Protein AF-A0A956MY73-F1 (afdb_monomer)

pLDDT: mean 94.33, std 5.83, range [54.75, 98.31]

Mean predicted aligned error: 3.21 Å

Secondary structure (DSSP, 8-state):
--EEEPPPSEE-----------B--S-HHHHHHHHHHHHH--HHHHHHHHT--HHHHHHHHHHHHHTT-TTS--EEHHHHEESHHHHHT-GGG--HHHHHHHHHHEEEEETTTEEE-TTBEE-S----TT-------

Solvent-accessible surface area (backbone atoms only — not comparable to full-atom values): 7980 Å² total; per-residue (Å²): 123,78,47,78,45,78,63,50,87,41,68,43,83,82,69,87,71,91,71,80,75,68,46,71,53,80,47,55,68,60,29,53,52,52,48,58,55,53,53,70,50,49,49,68,55,47,15,65,51,67,73,44,54,72,70,61,13,49,53,44,44,55,31,40,65,44,57,92,43,91,84,50,68,68,38,33,40,60,66,23,37,42,39,72,73,49,58,71,64,46,66,89,75,53,51,71,67,52,51,52,50,40,38,76,30,36,38,33,42,37,52,63,52,54,52,33,39,37,35,18,52,40,63,72,73,80,53,59,80,82,43,79,72,89,63,102,120

Sequence (137 aa):
MITIISPATTMNFDKDSNLENSSNPVFKEDVNYLISILKELNIKEISNLMNLSEDLSKLNYDRYQNLLDSNNKKLQSILAFDGEVFNSMNTSDFNEYDFNFANDHLRILSGLYGILSPLDLIEPYRLEMKAKLENKN

Foldseek 3Di:
DAAEDEFAQAWDLPDDDPDPDADAQPPVVQLVQVLVLLQPDDLVRQCVQVVDDSVVSVVQNVQSVCPPPPPFGKDFRLRTTDDDVSVVVVCVPDDPVNLVVQQVHYWYADQRRGIHGRRHIDGDHGGDVPGPRDDPD

Structure (mmCIF, N/CA/C/O backbone):
data_AF-A0A956MY73-F1
#
_entry.id   AF-A0A956MY73-F1
#
loop_
_atom_site.group_PDB
_atom_site.id
_atom_site.type_symbol
_atom_site.label_atom_id
_atom_site.label_alt_id
_atom_site.label_comp_id
_atom_site.label_asym_id
_atom_site.label_entity_id
_atom_site.label_seq_id
_atom_site.pdbx_PDB_ins_code
_atom_site.Cartn_x
_atom_site.Cartn_y
_atom_site.Cartn_z
_atom_site.occupancy
_atom_site.B_iso_or_equiv
_atom_site.auth_seq_id
_atom_site.auth_comp_id
_atom_site.auth_asym_id
_atom_site.auth_atom_id
_atom_site.pdbx_PDB_model_num
ATOM 1 N N . MET A 1 1 ? 3.498 -10.369 -22.058 1.00 90.06 1 MET A N 1
ATOM 2 C CA . MET A 1 1 ? 3.299 -11.272 -20.901 1.00 90.06 1 MET A CA 1
ATOM 3 C C . MET A 1 1 ? 3.180 -10.410 -19.656 1.00 90.06 1 MET A C 1
ATOM 5 O O . MET A 1 1 ? 3.913 -9.433 -19.586 1.00 90.06 1 MET A O 1
ATOM 9 N N . ILE A 1 2 ? 2.262 -10.727 -18.741 1.00 96.88 2 ILE A N 1
ATOM 10 C CA . ILE A 1 2 ? 2.077 -10.004 -17.474 1.00 96.88 2 ILE A CA 1
ATOM 11 C C . ILE A 1 2 ? 2.296 -10.984 -16.324 1.00 96.88 2 ILE A C 1
ATOM 13 O O . ILE A 1 2 ? 1.683 -12.051 -16.303 1.00 96.88 2 ILE A O 1
ATOM 17 N N . THR A 1 3 ? 3.154 -10.606 -15.384 1.00 97.50 3 THR A N 1
ATOM 18 C CA . THR A 1 3 ? 3.385 -11.295 -14.115 1.00 97.50 3 THR A CA 1
ATOM 19 C C . THR A 1 3 ? 2.576 -10.598 -13.028 1.00 97.50 3 THR A C 1
ATOM 21 O O . THR A 1 3 ? 2.589 -9.372 -12.939 1.00 97.50 3 THR A O 1
ATOM 24 N N . ILE A 1 4 ? 1.877 -11.366 -12.192 1.00 97.62 4 ILE A N 1
ATOM 25 C CA . ILE A 1 4 ? 1.095 -10.837 -11.070 1.00 97.62 4 ILE A CA 1
ATOM 26 C C . ILE A 1 4 ? 1.663 -11.399 -9.773 1.00 97.62 4 ILE A C 1
ATOM 28 O O . ILE A 1 4 ? 1.825 -12.613 -9.649 1.00 97.62 4 ILE A O 1
ATOM 32 N N . ILE A 1 5 ? 1.942 -10.522 -8.811 1.00 96.75 5 ILE A N 1
ATOM 33 C CA . ILE A 1 5 ? 2.427 -10.900 -7.482 1.00 96.75 5 ILE A CA 1
ATOM 34 C C . ILE A 1 5 ? 1.519 -10.364 -6.376 1.00 96.75 5 ILE A C 1
ATOM 36 O O . ILE A 1 5 ? 0.757 -9.411 -6.557 1.00 96.75 5 ILE A O 1
ATOM 40 N N . SER A 1 6 ? 1.608 -11.001 -5.212 1.00 95.25 6 SER A N 1
ATOM 41 C CA . SER A 1 6 ? 0.973 -10.509 -3.987 1.00 95.25 6 SER A CA 1
ATOM 42 C C . SER A 1 6 ? 1.729 -9.295 -3.427 1.00 95.25 6 SER A C 1
ATOM 44 O O . SER A 1 6 ? 2.936 -9.180 -3.655 1.00 95.25 6 SER A O 1
ATOM 46 N N . PRO A 1 7 ? 1.060 -8.406 -2.671 1.00 95.06 7 PRO A N 1
ATOM 47 C CA . PRO A 1 7 ? 1.740 -7.330 -1.958 1.00 95.06 7 PRO A CA 1
ATOM 48 C C . PRO A 1 7 ? 2.524 -7.876 -0.759 1.00 95.06 7 PRO A C 1
ATOM 50 O O . PRO A 1 7 ? 2.282 -8.994 -0.295 1.00 95.06 7 PRO A O 1
ATOM 53 N N . ALA A 1 8 ? 3.411 -7.053 -0.201 1.00 94.56 8 ALA A N 1
ATOM 54 C CA . ALA A 1 8 ? 3.990 -7.297 1.117 1.00 94.56 8 ALA A CA 1
ATOM 55 C C . ALA A 1 8 ? 3.162 -6.607 2.214 1.00 94.56 8 ALA A C 1
ATOM 57 O O . ALA A 1 8 ? 2.587 -5.538 2.005 1.00 94.56 8 ALA A O 1
ATOM 58 N N . THR A 1 9 ? 3.107 -7.202 3.408 1.00 89.94 9 THR A N 1
ATOM 59 C CA . THR A 1 9 ? 2.473 -6.567 4.578 1.00 89.94 9 THR A CA 1
ATOM 60 C C . THR A 1 9 ? 3.334 -5.470 5.192 1.00 89.94 9 THR A C 1
ATOM 62 O O . THR A 1 9 ? 2.811 -4.576 5.857 1.00 89.94 9 THR A O 1
ATOM 65 N N . THR A 1 10 ? 4.650 -5.584 5.026 1.00 93.00 10 THR A N 1
ATOM 66 C CA . THR A 1 10 ? 5.625 -4.611 5.509 1.00 93.00 10 THR A CA 1
ATOM 67 C C . THR A 1 10 ? 5.933 -3.638 4.379 1.00 93.00 10 THR A C 1
ATOM 69 O O . THR A 1 10 ? 5.949 -4.002 3.202 1.00 93.00 10 THR A O 1
ATOM 72 N N . MET A 1 11 ? 6.116 -2.376 4.747 1.00 95.19 11 MET A N 1
ATOM 73 C CA . MET A 1 11 ? 6.462 -1.315 3.817 1.00 95.19 11 MET A CA 1
ATOM 74 C C . MET A 1 11 ? 7.591 -0.487 4.403 1.00 95.19 11 MET A C 1
ATOM 76 O O . MET A 1 11 ? 7.608 -0.245 5.612 1.00 95.19 11 MET A O 1
ATOM 80 N N . ASN A 1 12 ? 8.481 -0.025 3.535 1.00 93.69 12 ASN A N 1
ATOM 81 C CA . ASN A 1 12 ? 9.603 0.823 3.882 1.00 93.69 12 ASN A CA 1
ATOM 82 C C . ASN A 1 12 ? 9.570 2.080 3.010 1.00 93.69 12 ASN A C 1
ATOM 84 O O . ASN A 1 12 ? 9.881 2.044 1.821 1.00 93.69 12 ASN A O 1
ATOM 88 N N . PHE A 1 13 ? 9.186 3.191 3.633 1.00 93.50 13 PHE A N 1
ATOM 89 C CA . PHE A 1 13 ? 9.133 4.502 2.997 1.00 93.50 13 PHE A CA 1
ATOM 90 C C . PHE A 1 13 ? 10.398 5.320 3.245 1.00 93.50 13 PHE A C 1
ATOM 92 O O . PHE A 1 13 ? 10.475 6.438 2.761 1.00 93.50 13 PHE A O 1
ATOM 99 N N . ASP A 1 14 ? 11.398 4.796 3.951 1.00 88.88 14 ASP A N 1
ATOM 100 C CA . ASP A 1 14 ? 12.651 5.502 4.247 1.00 88.88 14 ASP A CA 1
ATOM 101 C C . ASP A 1 14 ? 13.710 5.309 3.156 1.00 88.88 14 ASP A C 1
ATOM 103 O O . ASP A 1 14 ? 14.799 5.867 3.244 1.00 88.88 14 ASP A O 1
ATOM 107 N N . LYS A 1 15 ? 13.393 4.548 2.102 1.00 82.06 15 LYS A N 1
ATOM 108 C CA . LYS A 1 15 ? 14.277 4.382 0.950 1.00 82.06 15 LYS A CA 1
ATOM 109 C C . LYS A 1 15 ? 14.417 5.705 0.202 1.00 82.06 15 LYS A C 1
ATOM 111 O O . LYS A 1 15 ? 13.434 6.242 -0.313 1.00 82.06 15 LYS A O 1
ATOM 116 N N . ASP A 1 16 ? 15.650 6.179 0.102 1.00 71.62 16 ASP A N 1
ATOM 117 C CA . ASP A 1 16 ? 16.012 7.213 -0.854 1.00 71.62 16 ASP A CA 1
ATOM 118 C C . ASP A 1 16 ? 16.072 6.584 -2.245 1.00 71.62 16 ASP A C 1
ATOM 120 O O . ASP A 1 16 ? 16.745 5.576 -2.470 1.00 71.62 16 ASP A O 1
ATOM 124 N N . SER A 1 17 ? 15.330 7.165 -3.181 1.00 70.50 17 SER A N 1
ATOM 125 C CA . SER A 1 17 ? 15.317 6.739 -4.572 1.00 70.50 17 SER A CA 1
ATOM 126 C C . SER A 1 17 ? 15.495 7.951 -5.466 1.00 70.50 17 SER A C 1
ATOM 128 O O . SER A 1 17 ? 14.756 8.925 -5.350 1.00 70.50 17 SER A O 1
ATOM 130 N N . ASN A 1 18 ? 16.451 7.861 -6.388 1.00 71.75 18 ASN A N 1
ATOM 131 C CA . ASN A 1 18 ? 16.643 8.852 -7.448 1.00 71.75 18 ASN A CA 1
ATOM 132 C C . ASN A 1 18 ? 15.712 8.597 -8.649 1.00 71.75 18 ASN A C 1
ATOM 134 O O . ASN A 1 18 ? 15.909 9.166 -9.719 1.00 71.75 18 ASN A O 1
ATOM 138 N N . LEU A 1 19 ? 14.732 7.699 -8.507 1.00 83.19 19 LEU A N 1
ATOM 139 C CA . LEU A 1 19 ? 13.775 7.388 -9.558 1.00 83.19 19 LEU A CA 1
ATOM 140 C C . LEU A 1 19 ? 12.727 8.502 -9.656 1.00 83.19 19 LEU A C 1
ATOM 142 O O . LEU A 1 19 ? 11.792 8.561 -8.857 1.00 83.19 19 LEU A O 1
ATOM 146 N N . GLU A 1 20 ? 12.880 9.369 -10.653 1.00 83.56 20 GLU A N 1
ATOM 147 C CA . GLU A 1 20 ? 11.941 10.468 -10.918 1.00 83.56 20 GLU A CA 1
ATOM 148 C C . GLU A 1 20 ? 10.644 9.982 -11.588 1.00 83.56 20 GLU A C 1
ATOM 150 O O . GLU A 1 20 ? 9.564 10.530 -11.352 1.00 83.56 20 GLU A O 1
ATOM 155 N N . ASN A 1 21 ? 10.733 8.916 -12.392 1.00 88.75 21 ASN A N 1
ATOM 156 C CA . ASN A 1 21 ? 9.585 8.359 -13.101 1.00 88.75 21 ASN A CA 1
ATOM 157 C C . ASN A 1 21 ? 8.572 7.768 -12.111 1.00 88.75 21 ASN A C 1
ATOM 159 O O . ASN A 1 21 ? 8.896 6.948 -11.246 1.00 88.75 21 ASN A O 1
ATOM 163 N N . SER A 1 22 ? 7.318 8.186 -12.253 1.00 94.94 22 SER A N 1
ATOM 164 C CA . SER A 1 22 ? 6.212 7.748 -11.410 1.00 94.94 22 SER A CA 1
ATOM 165 C C . SER A 1 22 ? 4.887 7.785 -12.168 1.00 94.94 22 SER A C 1
ATOM 167 O O . SER A 1 22 ? 4.712 8.539 -13.127 1.00 94.94 22 SER A O 1
ATOM 169 N N . SER A 1 23 ? 3.945 6.959 -11.728 1.00 95.88 23 SER A N 1
ATOM 170 C CA . SER A 1 23 ? 2.571 6.920 -12.224 1.00 95.88 23 SER A CA 1
ATOM 171 C C . SER A 1 23 ? 1.568 6.985 -11.071 1.00 95.88 23 SER A C 1
ATOM 173 O O . SER A 1 23 ? 1.934 7.008 -9.894 1.00 95.88 23 SER A O 1
ATOM 175 N N . ASN A 1 24 ? 0.282 7.078 -11.412 1.00 95.81 24 ASN A N 1
ATOM 176 C CA . ASN A 1 24 ? -0.800 7.094 -10.435 1.00 95.81 24 ASN A CA 1
ATOM 177 C C . ASN A 1 24 ? -1.597 5.786 -10.508 1.00 95.81 24 ASN A C 1
ATOM 179 O O . ASN A 1 24 ? -1.880 5.333 -11.621 1.00 95.81 24 ASN A O 1
ATOM 183 N N . PRO A 1 25 ? -2.053 5.251 -9.359 1.00 96.69 25 PRO A N 1
ATOM 184 C CA . PRO A 1 25 ? -2.952 4.104 -9.331 1.00 96.69 25 PRO A CA 1
ATOM 185 C C . PRO A 1 25 ? -4.200 4.316 -10.197 1.00 96.69 25 PRO A C 1
ATOM 187 O O . PRO A 1 25 ? -4.794 5.399 -10.208 1.00 96.69 25 PRO A O 1
ATOM 190 N N . VAL A 1 26 ? -4.628 3.260 -10.892 1.00 96.88 26 VAL A N 1
ATOM 191 C CA . VAL A 1 26 ? -5.726 3.328 -11.872 1.00 96.88 26 VAL A CA 1
ATOM 192 C C . VAL A 1 26 ? -7.111 3.497 -11.228 1.00 96.88 26 VAL A C 1
ATOM 194 O O . VAL A 1 26 ? -7.953 4.217 -11.759 1.00 96.88 26 VAL A O 1
ATOM 197 N N . PHE A 1 27 ? -7.349 2.894 -10.060 1.00 96.81 27 PHE A N 1
ATOM 198 C CA . PHE A 1 27 ? -8.658 2.868 -9.389 1.00 96.81 27 PHE A CA 1
ATOM 199 C C . PHE A 1 27 ? -8.846 4.020 -8.393 1.00 96.81 27 PHE A C 1
ATOM 201 O O . PHE A 1 27 ? -9.191 3.816 -7.232 1.00 96.81 27 PHE A O 1
ATOM 208 N N . LYS A 1 28 ? -8.587 5.259 -8.823 1.00 95.00 28 LYS A N 1
ATOM 209 C CA . LYS A 1 28 ? -8.579 6.430 -7.927 1.00 95.00 28 LYS A CA 1
ATOM 210 C C . LYS A 1 28 ? -9.899 6.637 -7.170 1.00 95.00 28 LYS A C 1
ATOM 212 O O . LYS A 1 28 ? -9.874 7.010 -5.999 1.00 95.00 28 LYS A O 1
ATOM 217 N N . GLU A 1 29 ? -11.037 6.428 -7.828 1.00 95.88 29 GLU A N 1
ATOM 218 C CA . GLU A 1 29 ? -12.360 6.612 -7.214 1.00 95.88 29 GLU A CA 1
ATOM 219 C C . GLU A 1 29 ? -12.629 5.564 -6.129 1.00 95.88 29 GLU A C 1
ATOM 221 O O . GLU A 1 29 ? -12.987 5.930 -5.008 1.00 95.88 29 GLU A O 1
ATOM 226 N N . ASP A 1 30 ? -12.355 4.290 -6.421 1.00 96.50 30 ASP A N 1
ATOM 227 C CA . ASP A 1 30 ? -12.502 3.190 -5.463 1.00 96.50 30 ASP A CA 1
ATOM 228 C C . ASP A 1 30 ? -11.547 3.351 -4.275 1.00 96.50 30 ASP A C 1
ATOM 230 O O . ASP A 1 30 ? -11.955 3.203 -3.124 1.00 96.50 30 ASP A O 1
ATOM 234 N N . VAL A 1 31 ? -10.292 3.740 -4.534 1.00 96.75 31 VAL A N 1
ATOM 235 C CA . VAL A 1 31 ? -9.297 4.039 -3.492 1.00 96.75 31 VAL A CA 1
ATOM 236 C C . VAL A 1 31 ? -9.814 5.126 -2.558 1.00 96.75 31 VAL A C 1
ATOM 238 O O . VAL A 1 31 ? -9.834 4.931 -1.346 1.00 96.75 31 VAL A O 1
ATOM 241 N N . ASN A 1 32 ? -10.270 6.260 -3.096 1.00 96.75 32 ASN A N 1
ATOM 242 C CA . ASN A 1 32 ? -10.773 7.363 -2.277 1.00 96.75 32 ASN A CA 1
ATOM 243 C C . ASN A 1 32 ? -11.990 6.948 -1.442 1.00 96.75 32 ASN A C 1
ATOM 245 O O . ASN A 1 32 ? -12.111 7.351 -0.283 1.00 96.75 32 ASN A O 1
ATOM 249 N N . TYR A 1 33 ? -12.870 6.125 -2.011 1.00 97.31 33 TYR A N 1
ATOM 250 C CA . TYR A 1 33 ? -14.013 5.579 -1.296 1.00 97.31 33 TYR A CA 1
ATOM 251 C C . TYR A 1 33 ? -13.574 4.673 -0.137 1.00 97.31 33 TYR A C 1
ATOM 253 O O . TYR A 1 33 ? -13.990 4.902 0.999 1.00 97.31 33 TYR A O 1
ATOM 261 N N . LEU A 1 34 ? -12.671 3.719 -0.369 1.00 97.69 34 LEU A N 1
ATOM 262 C CA . LEU A 1 34 ? -12.145 2.855 0.692 1.00 97.69 34 LEU A CA 1
ATOM 263 C C . LEU A 1 34 ? -11.414 3.659 1.776 1.00 97.69 34 LEU A C 1
ATOM 265 O O . LEU A 1 34 ? -11.612 3.401 2.960 1.00 97.69 34 LEU A O 1
ATOM 269 N N . ILE A 1 35 ? -10.628 4.672 1.395 1.00 97.69 35 ILE A N 1
ATOM 270 C CA . ILE A 1 35 ? -9.962 5.575 2.346 1.00 97.69 35 ILE A CA 1
ATOM 271 C C . ILE A 1 35 ? -10.984 6.290 3.232 1.00 97.69 35 ILE A C 1
ATOM 273 O O . ILE A 1 35 ? -10.753 6.393 4.435 1.00 97.69 35 ILE A O 1
ATOM 277 N N . SER A 1 36 ? -12.113 6.754 2.679 1.00 97.69 36 SER A N 1
ATOM 278 C CA . SER A 1 36 ? -13.148 7.406 3.495 1.00 97.69 36 SER A CA 1
ATOM 279 C C . SER A 1 36 ? -13.710 6.482 4.575 1.00 97.69 36 SER A C 1
ATOM 281 O O . SER A 1 36 ? -13.861 6.920 5.709 1.00 97.69 36 SER A O 1
ATOM 283 N N . ILE A 1 37 ? -13.904 5.194 4.269 1.00 97.94 37 ILE A N 1
ATOM 284 C CA . ILE A 1 37 ? -14.364 4.202 5.252 1.00 97.94 37 ILE A CA 1
ATOM 285 C C . ILE A 1 37 ? -13.269 3.950 6.293 1.00 97.94 37 ILE A C 1
ATOM 287 O O . ILE A 1 37 ? -13.526 3.977 7.492 1.00 97.94 37 ILE A O 1
ATOM 291 N N . LEU A 1 38 ? -12.025 3.734 5.851 1.00 97.88 38 LEU A N 1
ATOM 292 C CA . LEU A 1 38 ? -10.898 3.450 6.746 1.00 97.88 38 LEU A CA 1
ATOM 293 C C . LEU A 1 38 ? -10.633 4.585 7.744 1.00 97.88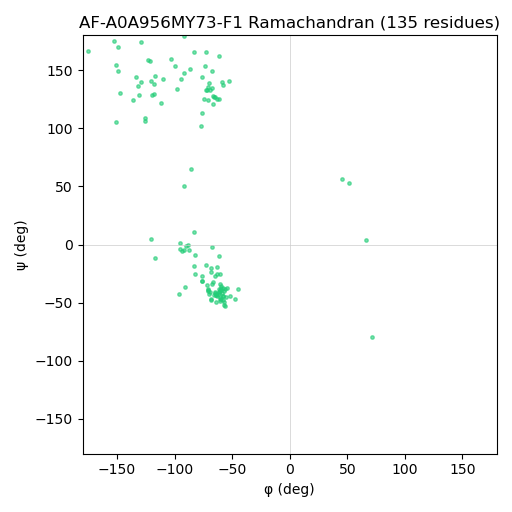 38 LEU A C 1
ATOM 295 O O . LEU A 1 38 ? -10.247 4.312 8.878 1.00 97.88 38 LEU A O 1
ATOM 299 N N . LYS A 1 39 ? -10.849 5.844 7.339 1.00 97.94 39 LYS A N 1
ATOM 300 C CA . LYS A 1 39 ? -10.705 7.017 8.214 1.00 97.94 39 LYS A CA 1
ATOM 301 C C . LYS A 1 39 ? -11.765 7.091 9.317 1.00 97.94 39 LYS A C 1
ATOM 303 O O . LYS A 1 39 ? -11.502 7.722 10.337 1.00 97.94 39 LYS A O 1
ATOM 308 N N . GLU A 1 40 ? -12.923 6.460 9.135 1.00 97.88 40 GLU A N 1
ATOM 309 C CA . GLU A 1 40 ? -13.996 6.417 10.138 1.00 97.88 40 GLU A CA 1
ATOM 310 C C . GLU A 1 40 ? -13.783 5.317 11.191 1.00 97.88 40 GLU A C 1
ATOM 312 O O . GLU A 1 40 ? -14.359 5.391 12.278 1.00 97.88 40 GLU A O 1
ATOM 317 N N . LEU A 1 41 ? -12.937 4.320 10.904 1.00 97.75 41 LEU A N 1
ATOM 318 C CA . LEU A 1 41 ? -12.686 3.207 11.816 1.00 97.75 41 LEU A CA 1
ATOM 319 C C . LEU A 1 41 ? -11.888 3.644 13.045 1.00 97.75 41 LEU A C 1
ATOM 321 O O . LEU A 1 41 ? -10.850 4.301 12.948 1.00 97.75 41 LEU A O 1
ATOM 325 N N . ASN A 1 42 ? -12.308 3.178 14.218 1.00 97.62 42 ASN A N 1
ATOM 326 C CA . ASN A 1 42 ? -11.520 3.309 15.438 1.00 97.62 42 ASN A CA 1
ATOM 327 C C . ASN A 1 42 ? -10.463 2.192 15.565 1.00 97.62 42 ASN A C 1
ATOM 329 O O . ASN A 1 42 ? -10.516 1.153 14.907 1.00 97.62 42 ASN A O 1
ATOM 333 N N . ILE A 1 43 ? -9.499 2.374 16.474 1.00 97.75 43 ILE A N 1
ATOM 334 C CA . ILE A 1 43 ? -8.383 1.432 16.695 1.00 97.75 43 ILE A CA 1
ATOM 335 C C . ILE A 1 43 ? -8.869 -0.005 16.966 1.00 97.75 43 ILE A C 1
ATOM 337 O O . ILE A 1 43 ? -8.246 -0.963 16.507 1.00 97.75 43 ILE A O 1
ATOM 341 N N . LYS A 1 44 ? -9.980 -0.179 17.694 1.00 97.62 44 LYS A N 1
ATOM 342 C CA . LYS A 1 44 ? -10.520 -1.506 18.028 1.00 97.62 44 LYS A CA 1
ATOM 343 C C . LYS A 1 44 ? -11.123 -2.190 16.801 1.00 97.62 44 LYS A C 1
ATOM 345 O O . LYS A 1 44 ? -10.942 -3.392 16.625 1.00 97.62 44 LYS A O 1
ATOM 350 N N . GLU A 1 45 ? -11.809 -1.439 15.947 1.00 97.38 45 GLU A N 1
ATOM 351 C CA . GLU A 1 45 ? -12.329 -1.940 14.671 1.00 97.38 45 GLU A CA 1
ATOM 352 C C . GLU A 1 45 ? -11.193 -2.346 13.733 1.00 97.38 45 GLU A C 1
ATOM 354 O O . GLU A 1 45 ? -11.237 -3.439 13.178 1.00 97.38 45 GLU A O 1
ATOM 359 N N . ILE A 1 46 ? -10.133 -1.537 13.638 1.00 97.50 46 ILE A N 1
ATOM 360 C CA . ILE A 1 46 ? -8.929 -1.848 12.849 1.00 97.50 46 ILE A CA 1
ATOM 361 C C . ILE A 1 46 ? -8.248 -3.124 13.364 1.00 97.50 46 ILE A C 1
ATOM 363 O O . ILE A 1 46 ? -7.889 -4.001 12.572 1.00 97.50 46 ILE A O 1
ATOM 367 N N . SER A 1 47 ? -8.109 -3.251 14.689 1.00 97.00 47 SER A N 1
ATOM 368 C CA . SER A 1 47 ? -7.561 -4.450 15.331 1.00 97.00 47 SER A CA 1
ATOM 369 C C . SER A 1 47 ? -8.365 -5.693 14.960 1.00 97.00 47 SER A C 1
ATOM 371 O O . SER A 1 47 ? -7.779 -6.681 14.525 1.00 97.00 47 SER A O 1
ATOM 373 N N . ASN A 1 48 ? -9.697 -5.632 15.043 1.00 96.19 48 ASN A N 1
ATOM 374 C CA . ASN A 1 48 ? -10.576 -6.754 14.711 1.00 96.19 48 ASN A CA 1
ATOM 375 C C . ASN A 1 48 ? -10.588 -7.080 13.211 1.00 96.19 48 ASN A C 1
ATOM 377 O O . ASN A 1 48 ? -10.577 -8.252 12.839 1.00 96.19 48 ASN A O 1
ATOM 381 N N . LEU A 1 49 ? -10.593 -6.058 12.351 1.00 96.00 49 LEU A N 1
ATOM 382 C CA . LEU A 1 49 ? -10.660 -6.195 10.895 1.00 96.00 49 LEU A CA 1
ATOM 383 C C . LEU A 1 49 ? -9.479 -7.000 10.335 1.00 96.00 49 LEU A C 1
ATOM 385 O O . LEU A 1 49 ? -9.644 -7.777 9.393 1.00 96.00 49 LEU A O 1
ATOM 389 N N . MET A 1 50 ? -8.290 -6.808 10.910 1.00 94.62 50 MET A N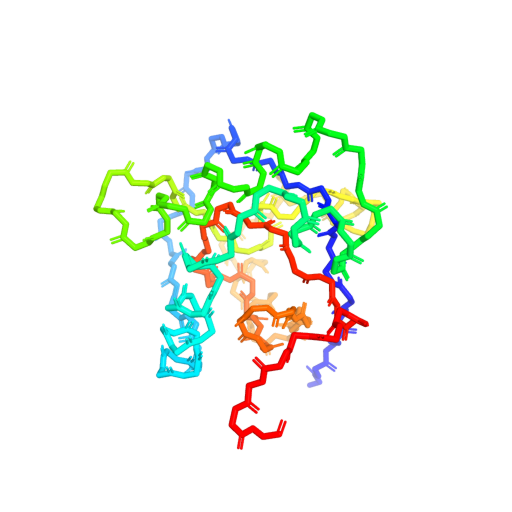 1
ATOM 390 C CA . MET A 1 50 ? -7.038 -7.397 10.425 1.00 94.62 50 MET A CA 1
ATOM 391 C C . MET A 1 50 ? -6.335 -8.302 11.449 1.00 94.62 50 MET A C 1
ATOM 393 O O . MET A 1 50 ? -5.242 -8.791 11.171 1.00 94.62 50 MET A O 1
ATOM 397 N N . ASN A 1 51 ? -6.951 -8.551 12.608 1.00 95.00 51 ASN A N 1
ATOM 398 C CA . ASN A 1 51 ? -6.386 -9.315 13.726 1.00 95.00 51 ASN A CA 1
ATOM 399 C C . ASN A 1 51 ? -4.985 -8.817 14.146 1.00 95.00 51 ASN A C 1
ATOM 401 O O . ASN A 1 51 ? -4.015 -9.578 14.173 1.00 95.00 51 ASN A O 1
ATOM 405 N N . LEU A 1 52 ? -4.874 -7.514 14.415 1.00 95.44 52 LEU A N 1
ATOM 406 C CA . LEU A 1 52 ? -3.612 -6.837 14.733 1.00 95.44 52 LEU A CA 1
ATOM 407 C C . LEU A 1 52 ? -3.425 -6.624 16.236 1.00 95.44 52 LEU A C 1
ATOM 409 O O . LEU A 1 52 ? -4.393 -6.455 16.979 1.00 95.44 52 LEU A O 1
ATOM 413 N N . SER A 1 53 ? -2.160 -6.531 16.663 1.00 96.81 53 SER A N 1
ATOM 414 C CA . SER A 1 53 ? -1.811 -6.029 17.996 1.00 96.81 53 SER A CA 1
ATOM 415 C C . SER A 1 53 ? -2.264 -4.578 18.180 1.00 96.81 53 SER A C 1
ATOM 417 O O . SER A 1 53 ? -2.514 -3.859 17.209 1.00 96.81 53 SER A O 1
ATOM 419 N N . GLU A 1 54 ? -2.342 -4.123 19.429 1.00 95.44 54 GLU A N 1
ATOM 420 C CA . GLU A 1 54 ? -2.733 -2.746 19.743 1.00 95.44 54 GLU A CA 1
ATOM 421 C C . GLU A 1 54 ? -1.798 -1.717 19.085 1.00 95.44 54 GLU A C 1
ATOM 423 O O . GLU A 1 54 ? -2.273 -0.775 18.452 1.00 95.44 54 GLU A O 1
ATOM 428 N N . ASP A 1 55 ? -0.483 -1.941 19.147 1.00 97.31 55 ASP A N 1
ATOM 429 C CA . ASP A 1 55 ? 0.516 -1.040 18.558 1.00 97.31 55 ASP A CA 1
ATOM 430 C C . ASP A 1 55 ? 0.393 -0.955 17.034 1.00 97.31 55 ASP A C 1
ATOM 432 O O . ASP A 1 55 ? 0.402 0.134 16.460 1.00 97.31 55 ASP A O 1
ATOM 436 N N . LEU A 1 56 ? 0.204 -2.097 16.361 1.00 96.25 56 LEU A N 1
ATOM 437 C CA . LEU A 1 56 ? -0.021 -2.118 14.914 1.00 96.25 56 LEU A CA 1
ATOM 438 C C . LEU A 1 56 ? -1.359 -1.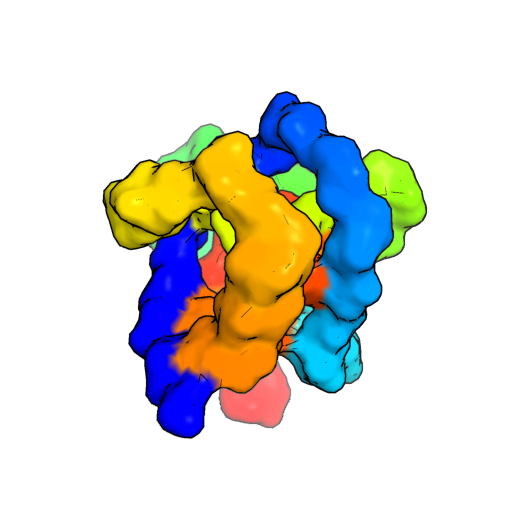478 14.538 1.00 96.25 56 LEU A C 1
ATOM 440 O O . LEU A 1 56 ? -1.471 -0.879 13.468 1.00 96.25 56 LEU A O 1
ATOM 444 N N . SER A 1 57 ? -2.368 -1.591 15.397 1.00 97.81 57 SER A N 1
ATOM 445 C CA . SER A 1 57 ? -3.678 -0.983 15.167 1.00 97.81 57 SER 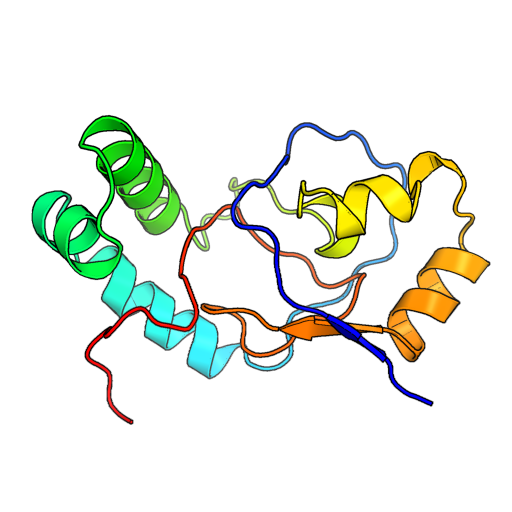A CA 1
ATOM 446 C C . SER A 1 57 ? -3.606 0.538 15.282 1.00 97.81 57 SER A C 1
ATOM 448 O O . SER A 1 57 ? -4.133 1.225 14.413 1.00 97.81 57 SER A O 1
ATOM 450 N N . LYS A 1 58 ? -2.889 1.066 16.284 1.00 98.06 58 LYS A N 1
ATOM 451 C CA . LYS A 1 58 ? -2.603 2.505 16.425 1.00 98.06 58 LYS A CA 1
ATOM 452 C C . LYS A 1 58 ? -1.818 3.041 15.231 1.00 98.06 58 LYS A C 1
ATOM 454 O O . LYS A 1 58 ? -2.247 4.000 14.605 1.00 98.06 58 LYS A O 1
ATOM 459 N N . LEU A 1 59 ? -0.744 2.350 14.842 1.00 97.19 59 LEU A N 1
ATOM 460 C CA . LEU A 1 59 ? 0.050 2.720 13.670 1.00 97.19 59 LEU A CA 1
ATOM 461 C C . LEU A 1 59 ? -0.803 2.814 12.397 1.00 97.19 59 LEU A C 1
ATOM 463 O O . LEU A 1 59 ? -0.643 3.744 11.611 1.00 97.19 59 LEU A O 1
ATOM 467 N N . ASN A 1 60 ? -1.688 1.841 12.161 1.00 97.50 60 ASN A N 1
ATOM 468 C CA . ASN A 1 60 ? -2.522 1.860 10.962 1.00 97.50 60 ASN A CA 1
ATOM 469 C C . ASN A 1 60 ? -3.668 2.867 11.051 1.00 97.50 60 ASN A C 1
ATOM 471 O O . ASN A 1 60 ? -3.988 3.464 10.031 1.00 97.50 60 ASN A O 1
ATOM 475 N N . TYR A 1 61 ? -4.210 3.126 12.243 1.00 98.31 61 TYR A N 1
ATOM 476 C CA . TYR A 1 61 ? -5.124 4.245 12.461 1.00 98.31 61 TYR A CA 1
ATOM 477 C C . TYR A 1 61 ? -4.474 5.568 12.036 1.00 98.31 61 TYR A C 1
ATOM 479 O O . TYR A 1 61 ? -5.018 6.262 11.179 1.00 98.31 61 TYR A O 1
ATOM 487 N N . ASP A 1 62 ? -3.272 5.866 12.538 1.00 97.62 62 ASP A N 1
ATOM 488 C CA . ASP A 1 62 ? -2.547 7.096 12.196 1.00 97.62 62 ASP A CA 1
ATOM 489 C C . ASP A 1 62 ? -2.230 7.173 10.698 1.00 97.62 62 ASP A C 1
ATOM 491 O O . ASP A 1 62 ? -2.391 8.223 10.072 1.00 97.62 62 ASP A O 1
ATOM 495 N N . ARG A 1 63 ? -1.830 6.051 10.085 1.00 97.38 63 ARG A N 1
ATOM 496 C CA . ARG A 1 63 ? -1.644 5.970 8.628 1.00 97.38 63 ARG A CA 1
ATOM 497 C C . ARG A 1 63 ? -2.917 6.347 7.886 1.00 97.38 63 ARG A C 1
ATOM 499 O O . ARG A 1 63 ? -2.848 7.193 7.003 1.00 97.38 63 ARG A O 1
ATOM 506 N N . TYR A 1 64 ? -4.064 5.774 8.254 1.00 97.81 64 TYR A N 1
ATOM 507 C CA . TYR A 1 64 ? -5.330 6.070 7.587 1.00 97.81 64 TYR A CA 1
ATOM 508 C C . TYR A 1 64 ? -5.717 7.533 7.716 1.00 97.81 64 TYR A C 1
ATOM 510 O O . TYR A 1 64 ? -6.112 8.114 6.712 1.00 97.81 64 TYR A O 1
ATOM 518 N N . GLN A 1 65 ? -5.551 8.148 8.892 1.00 97.81 65 GLN A N 1
ATOM 519 C CA . GLN A 1 65 ? -5.848 9.572 9.080 1.00 97.81 65 GLN A CA 1
ATOM 520 C C . GLN A 1 65 ? -5.008 10.463 8.149 1.00 97.81 65 GLN A C 1
ATOM 522 O O . GLN A 1 65 ? -5.542 11.405 7.557 1.00 97.81 65 GLN A O 1
ATOM 527 N N . ASN A 1 66 ? -3.737 10.102 7.947 1.00 97.12 66 ASN A N 1
ATOM 528 C CA . ASN A 1 66 ? -2.789 10.830 7.099 1.00 97.12 66 ASN A CA 1
ATOM 529 C C . ASN A 1 66 ? -2.902 10.519 5.594 1.00 97.12 66 ASN A C 1
ATOM 531 O O . ASN A 1 66 ? -2.271 11.200 4.786 1.00 97.12 66 ASN A O 1
ATOM 535 N N . LEU A 1 67 ? -3.687 9.516 5.178 1.00 96.62 67 LEU A N 1
ATOM 536 C CA . LEU A 1 67 ? -3.890 9.237 3.751 1.00 96.62 67 LEU A CA 1
ATOM 537 C C . LEU A 1 67 ? -4.487 10.457 3.037 1.00 96.62 67 LEU A C 1
ATOM 539 O O . LEU A 1 67 ? -5.397 11.109 3.558 1.00 96.62 67 LEU A O 1
ATOM 543 N N . LEU A 1 68 ? -4.007 10.724 1.822 1.00 94.38 68 LEU A N 1
ATOM 544 C CA . LEU A 1 68 ? -4.347 11.882 0.988 1.00 94.38 68 LEU A CA 1
ATOM 545 C C . LEU A 1 68 ? -3.887 13.247 1.532 1.00 94.38 68 LEU A C 1
ATOM 547 O O . LEU A 1 68 ? -4.189 14.265 0.904 1.00 94.38 68 LEU A O 1
ATOM 551 N N . ASP A 1 69 ? -3.158 13.302 2.652 1.00 94.38 69 ASP A N 1
ATOM 552 C CA . ASP A 1 69 ? -2.496 14.537 3.082 1.00 94.38 69 ASP A CA 1
ATOM 553 C C . ASP A 1 69 ? -1.368 14.884 2.099 1.00 94.38 69 ASP A C 1
ATOM 555 O O . ASP A 1 69 ? -0.574 14.031 1.699 1.00 94.38 69 ASP A O 1
ATOM 559 N N . SER A 1 70 ? -1.273 16.153 1.701 1.00 90.81 70 SER A N 1
ATOM 560 C CA . SER A 1 70 ? -0.240 16.625 0.772 1.00 90.81 70 SER A CA 1
ATOM 561 C C . SER A 1 70 ? 1.188 16.423 1.283 1.00 90.81 70 SER A C 1
ATOM 563 O O . SER A 1 70 ? 2.110 16.343 0.476 1.00 90.81 70 SER A O 1
ATOM 565 N N . ASN A 1 71 ? 1.371 16.361 2.603 1.00 92.38 71 ASN A N 1
ATOM 566 C CA . ASN A 1 71 ? 2.663 16.172 3.256 1.00 92.38 71 ASN A CA 1
ATOM 567 C C . ASN A 1 71 ? 2.980 14.695 3.520 1.00 92.38 71 ASN A C 1
ATOM 569 O O . ASN A 1 71 ? 4.071 14.390 4.004 1.00 92.38 71 ASN A O 1
ATOM 573 N N . ASN A 1 72 ? 2.047 13.777 3.242 1.00 94.25 72 ASN A N 1
ATOM 574 C CA . ASN A 1 72 ? 2.291 12.359 3.446 1.00 94.25 72 ASN A CA 1
ATOM 575 C C . ASN A 1 72 ? 3.299 11.838 2.415 1.00 94.25 72 ASN A C 1
ATOM 577 O O . ASN A 1 72 ? 3.268 12.199 1.234 1.00 94.25 72 ASN A O 1
ATOM 581 N N . LYS A 1 73 ? 4.219 10.982 2.866 1.00 92.94 73 LYS A N 1
ATOM 582 C CA . LYS A 1 73 ? 5.283 10.466 2.006 1.00 92.94 73 LYS A CA 1
ATOM 583 C C . LYS A 1 73 ? 4.697 9.482 0.996 1.00 92.94 73 LYS A C 1
ATOM 585 O O . LYS A 1 73 ? 3.952 8.571 1.354 1.00 92.94 73 LYS A O 1
ATOM 590 N N . LYS A 1 74 ? 5.094 9.653 -0.263 1.00 94.88 74 LYS A N 1
ATOM 591 C CA . LYS A 1 74 ? 4.742 8.771 -1.377 1.00 94.88 74 LYS A CA 1
ATOM 592 C C . LYS A 1 74 ? 5.992 8.125 -1.935 1.00 94.88 74 LYS A C 1
ATOM 594 O O . LYS A 1 74 ? 7.051 8.748 -1.959 1.00 94.88 74 LYS A O 1
ATOM 599 N N . LEU A 1 75 ? 5.858 6.884 -2.377 1.00 95.69 75 LEU A N 1
ATOM 600 C CA . LEU A 1 75 ? 6.943 6.128 -2.988 1.00 95.69 75 LEU A CA 1
ATOM 601 C C . LEU A 1 75 ? 6.366 5.152 -4.017 1.00 95.69 75 LEU A C 1
ATOM 603 O O . LEU A 1 75 ? 5.231 4.695 -3.865 1.00 95.69 75 LEU A O 1
ATOM 607 N N . GLN A 1 76 ? 7.130 4.850 -5.068 1.00 96.81 76 GLN A N 1
ATOM 608 C CA . GLN A 1 76 ? 6.743 3.864 -6.074 1.00 96.81 76 GLN A CA 1
ATOM 609 C C . GLN A 1 76 ? 6.504 2.499 -5.417 1.00 96.81 76 GLN A C 1
ATOM 611 O O . GLN A 1 76 ? 7.282 2.067 -4.561 1.00 96.81 76 GLN A O 1
ATOM 616 N N . SER A 1 77 ? 5.444 1.801 -5.823 1.00 97.06 77 SER A N 1
ATOM 617 C CA . SER A 1 77 ? 4.994 0.566 -5.173 1.00 97.06 77 SER A CA 1
ATOM 618 C C . SER A 1 77 ? 6.078 -0.517 -5.099 1.00 97.06 77 SER A C 1
ATOM 620 O O . SER A 1 77 ? 6.218 -1.162 -4.059 1.00 97.06 77 SER A O 1
ATOM 622 N N . ILE A 1 78 ? 6.902 -0.666 -6.145 1.00 95.81 78 ILE A N 1
ATOM 623 C CA . ILE A 1 78 ? 8.000 -1.647 -6.180 1.00 95.81 78 ILE A CA 1
ATOM 624 C C . ILE A 1 78 ? 9.095 -1.360 -5.143 1.00 95.81 78 ILE A C 1
ATOM 626 O O . ILE A 1 78 ? 9.768 -2.279 -4.686 1.00 95.81 78 ILE A O 1
ATOM 630 N N . LEU A 1 79 ? 9.262 -0.095 -4.752 1.00 95.56 79 LEU A N 1
ATOM 631 C CA . LEU A 1 79 ? 10.238 0.328 -3.749 1.00 95.56 79 LEU A CA 1
ATOM 632 C C . LEU A 1 79 ? 9.631 0.315 -2.342 1.00 95.56 79 LEU A C 1
ATOM 634 O O . LEU A 1 79 ? 10.318 -0.042 -1.384 1.00 95.56 79 LEU A O 1
ATOM 638 N N . ALA A 1 80 ? 8.354 0.683 -2.229 1.00 96.19 80 ALA A N 1
ATOM 639 C CA . ALA A 1 80 ? 7.642 0.821 -0.966 1.00 96.19 80 ALA A CA 1
ATOM 640 C C . ALA A 1 80 ? 7.355 -0.517 -0.281 1.00 96.19 80 ALA A C 1
ATOM 642 O O . ALA A 1 80 ? 7.470 -0.603 0.942 1.00 96.19 80 ALA A O 1
ATOM 643 N N . PHE A 1 81 ? 6.987 -1.561 -1.028 1.00 96.31 81 PHE A N 1
ATOM 644 C CA . PHE A 1 81 ? 6.791 -2.887 -0.445 1.00 96.31 81 PHE A CA 1
ATOM 645 C C . PHE A 1 81 ? 8.126 -3.489 0.010 1.00 96.31 81 PHE A C 1
ATOM 647 O O . PHE A 1 81 ? 9.115 -3.487 -0.721 1.00 96.31 81 PHE A O 1
ATOM 654 N N . ASP A 1 82 ? 8.139 -4.022 1.230 1.00 94.31 82 ASP A N 1
ATOM 655 C CA . ASP A 1 82 ? 9.312 -4.646 1.836 1.00 94.31 82 ASP A CA 1
ATOM 656 C C . ASP A 1 82 ? 8.944 -6.057 2.298 1.00 94.31 82 ASP A C 1
ATOM 658 O O . ASP A 1 82 ? 8.145 -6.265 3.208 1.00 94.31 82 ASP A O 1
ATOM 662 N N . GLY A 1 83 ? 9.468 -7.056 1.607 1.00 93.25 83 GLY A N 1
ATOM 663 C CA . GLY A 1 83 ? 9.173 -8.461 1.850 1.00 93.25 83 GLY A CA 1
ATOM 664 C C . GLY A 1 83 ? 10.040 -9.332 0.960 1.00 93.25 83 GLY A C 1
ATOM 665 O O . GLY A 1 83 ? 10.642 -8.836 0.014 1.00 93.25 83 GLY A O 1
ATOM 666 N N . GLU A 1 84 ? 10.103 -10.633 1.238 1.00 94.12 84 GLU A N 1
ATOM 667 C CA . GLU A 1 84 ? 11.059 -11.546 0.592 1.00 94.12 84 GLU A CA 1
ATOM 668 C C . GLU A 1 84 ? 11.031 -11.475 -0.944 1.00 94.12 84 GLU A C 1
ATOM 670 O O . GLU A 1 84 ? 12.079 -11.337 -1.569 1.00 94.12 84 GLU A O 1
ATOM 675 N N . VAL A 1 85 ? 9.838 -11.455 -1.551 1.00 93.88 85 VAL A N 1
ATOM 676 C CA . VAL A 1 85 ? 9.677 -11.328 -3.010 1.00 93.88 85 VAL A CA 1
ATOM 677 C C . VAL A 1 85 ? 10.271 -10.016 -3.531 1.00 93.88 85 VAL A C 1
ATOM 679 O O . VAL A 1 85 ? 11.036 -10.041 -4.489 1.00 93.88 85 VAL A O 1
ATOM 682 N N . PHE A 1 86 ? 9.978 -8.882 -2.892 1.00 94.62 86 PHE A N 1
ATOM 683 C CA . PHE A 1 86 ? 10.472 -7.566 -3.319 1.00 94.62 86 PHE A CA 1
ATOM 684 C C . PHE A 1 86 ? 11.975 -7.411 -3.064 1.00 94.62 86 PHE A C 1
ATOM 686 O O . PHE A 1 86 ? 12.699 -6.899 -3.912 1.00 94.62 86 PHE A O 1
ATOM 693 N N . ASN A 1 87 ? 12.469 -7.941 -1.946 1.00 92.69 87 ASN A N 1
ATOM 694 C CA . ASN A 1 87 ? 13.889 -7.922 -1.606 1.00 92.69 87 ASN A CA 1
ATOM 695 C C . ASN A 1 87 ? 14.703 -8.804 -2.564 1.00 92.69 87 ASN A C 1
ATOM 697 O O . ASN A 1 87 ? 15.809 -8.433 -2.944 1.00 92.69 87 ASN A O 1
ATOM 701 N N . SER A 1 88 ? 14.134 -9.919 -3.034 1.00 93.62 88 SER A N 1
ATOM 702 C CA . SER A 1 88 ? 14.767 -10.781 -4.041 1.00 93.62 88 SER A CA 1
ATOM 703 C C . SER A 1 88 ? 14.879 -10.144 -5.432 1.00 93.62 88 SER A C 1
ATOM 705 O O . SER A 1 88 ? 15.717 -10.572 -6.220 1.00 93.62 88 SER A O 1
ATOM 707 N N . MET A 1 89 ? 14.079 -9.111 -5.736 1.00 92.38 89 MET A N 1
ATOM 708 C CA . MET A 1 89 ? 14.200 -8.362 -6.996 1.00 92.38 89 MET A CA 1
ATOM 709 C C . MET A 1 89 ? 15.440 -7.469 -7.026 1.00 92.38 89 MET A C 1
ATOM 711 O O . MET A 1 89 ? 15.836 -7.044 -8.104 1.00 92.38 89 MET A O 1
ATOM 715 N N . ASN A 1 90 ? 16.032 -7.183 -5.861 1.00 89.94 90 ASN A N 1
ATOM 716 C CA . ASN A 1 90 ? 17.207 -6.334 -5.698 1.00 89.94 90 ASN A CA 1
ATOM 717 C C . ASN A 1 90 ? 17.130 -5.030 -6.512 1.00 89.94 90 ASN A C 1
ATOM 719 O O . ASN A 1 90 ? 17.997 -4.724 -7.330 1.00 89.94 90 ASN A O 1
ATOM 723 N N . THR A 1 91 ? 16.067 -4.249 -6.295 1.00 90.50 91 THR A N 1
ATOM 724 C CA . THR A 1 91 ? 15.761 -3.044 -7.089 1.00 90.50 91 THR A CA 1
ATOM 725 C C . THR A 1 91 ? 16.835 -1.954 -7.015 1.00 90.50 91 THR A C 1
ATOM 727 O O . THR A 1 91 ? 16.754 -0.987 -7.763 1.00 90.50 91 THR A O 1
ATOM 730 N N . SER A 1 92 ? 17.825 -2.070 -6.123 1.00 88.75 92 SER A N 1
ATOM 731 C CA . SER A 1 92 ? 19.005 -1.196 -6.104 1.00 88.75 92 SER A CA 1
ATOM 732 C C . SER A 1 92 ? 19.854 -1.310 -7.369 1.00 88.75 92 SER A C 1
ATOM 734 O O . SER A 1 92 ? 20.560 -0.364 -7.705 1.00 88.75 92 SER A O 1
ATOM 736 N N . ASP A 1 93 ? 19.782 -2.450 -8.056 1.00 90.56 93 ASP A N 1
ATOM 737 C CA . ASP A 1 93 ? 20.577 -2.733 -9.252 1.00 90.56 93 ASP A CA 1
ATOM 738 C C . ASP A 1 93 ? 19.828 -2.365 -10.541 1.00 90.56 93 ASP A C 1
ATOM 740 O O . ASP A 1 93 ? 20.390 -2.457 -11.633 1.00 90.56 93 ASP A O 1
ATOM 744 N N . PHE A 1 94 ? 18.558 -1.959 -10.429 1.00 93.00 94 PHE A N 1
ATOM 745 C CA . PHE A 1 94 ? 17.734 -1.606 -11.577 1.00 93.00 94 PHE A CA 1
ATOM 746 C C . PHE A 1 94 ? 18.185 -0.269 -12.159 1.00 93.00 94 PHE A C 1
ATOM 748 O O . PHE A 1 94 ? 18.325 0.731 -11.453 1.00 93.00 94 PHE A O 1
ATOM 755 N N . ASN A 1 95 ? 18.335 -0.237 -13.478 1.00 92.56 95 ASN A N 1
ATOM 756 C CA . ASN A 1 95 ? 18.404 1.010 -14.229 1.00 92.56 95 ASN A CA 1
ATOM 757 C C . ASN A 1 95 ? 17.000 1.430 -14.716 1.00 92.56 95 ASN A C 1
ATOM 759 O O . ASN A 1 95 ? 16.000 0.749 -14.487 1.00 92.56 95 ASN A O 1
ATOM 763 N N . GLU A 1 96 ? 16.913 2.563 -15.414 1.00 92.06 96 GLU A N 1
ATOM 764 C CA . GLU A 1 96 ? 15.644 3.082 -15.940 1.00 92.06 96 GLU A CA 1
ATOM 765 C C . GLU A 1 96 ? 14.927 2.096 -16.883 1.00 92.06 96 GLU A C 1
ATOM 767 O O . GLU A 1 96 ? 13.703 1.971 -16.835 1.00 92.06 96 GLU A O 1
ATOM 772 N N . TYR A 1 97 ? 15.674 1.357 -17.710 1.00 93.94 97 TYR A N 1
ATOM 773 C CA . TYR A 1 97 ? 15.101 0.340 -18.590 1.00 93.94 97 TYR A CA 1
ATOM 774 C C . TYR A 1 97 ? 14.477 -0.805 -17.786 1.00 93.94 97 TYR A C 1
ATOM 776 O O . TYR A 1 97 ? 13.367 -1.225 -18.107 1.00 93.94 97 TYR A O 1
ATOM 784 N N . ASP A 1 98 ? 15.133 -1.265 -16.718 1.00 95.38 98 ASP A N 1
ATOM 785 C CA . ASP A 1 98 ? 14.604 -2.332 -15.860 1.00 95.38 98 ASP A CA 1
ATOM 786 C C . ASP A 1 98 ? 13.319 -1.892 -15.148 1.00 95.38 98 ASP A C 1
ATOM 788 O O . ASP A 1 98 ? 12.345 -2.646 -15.094 1.00 95.38 98 ASP A O 1
ATOM 792 N N . PHE A 1 99 ? 13.273 -0.644 -14.667 1.00 95.62 99 PHE A N 1
ATOM 793 C CA . PHE A 1 99 ? 12.064 -0.067 -14.079 1.00 95.62 99 PHE A CA 1
ATOM 794 C C . PHE A 1 99 ? 10.917 0.042 -15.086 1.00 95.62 99 PHE A C 1
ATOM 796 O O . PHE A 1 99 ? 9.791 -0.335 -14.760 1.00 95.62 99 PHE A O 1
ATOM 803 N N . ASN A 1 100 ? 11.186 0.506 -16.308 1.00 95.19 100 ASN A N 1
ATOM 804 C CA . ASN A 1 100 ? 10.173 0.599 -17.360 1.00 95.19 100 ASN A CA 1
ATOM 805 C C . ASN A 1 100 ? 9.677 -0.790 -17.786 1.00 95.19 100 ASN A C 1
ATOM 807 O O . ASN A 1 100 ? 8.471 -1.018 -17.873 1.00 95.19 100 ASN A O 1
ATOM 811 N N . PHE A 1 101 ? 10.590 -1.749 -17.957 1.00 96.62 101 PHE A N 1
ATOM 812 C CA . PHE A 1 101 ? 10.239 -3.134 -18.257 1.00 96.62 101 PHE A CA 1
ATOM 813 C C . PHE A 1 101 ? 9.368 -3.737 -17.149 1.00 96.62 101 PHE A C 1
ATOM 815 O O . PHE A 1 101 ? 8.320 -4.321 -17.428 1.00 96.62 101 PHE A O 1
ATOM 822 N N . ALA A 1 102 ? 9.751 -3.563 -15.881 1.00 96.44 102 ALA A N 1
ATOM 823 C CA . ALA A 1 102 ? 8.927 -3.993 -14.761 1.00 96.44 102 ALA A CA 1
ATOM 824 C C . ALA A 1 102 ? 7.551 -3.315 -14.810 1.00 96.44 102 ALA A C 1
ATOM 826 O O . ALA A 1 102 ? 6.535 -3.989 -14.651 1.00 96.44 102 ALA A O 1
ATOM 827 N N . ASN A 1 103 ? 7.491 -2.011 -15.084 1.00 96.88 103 ASN A N 1
ATOM 828 C CA . ASN A 1 103 ? 6.235 -1.271 -15.147 1.00 96.88 103 ASN A CA 1
ATOM 829 C C . ASN A 1 103 ? 5.264 -1.809 -16.212 1.00 96.88 103 ASN A C 1
ATOM 831 O O . ASN A 1 103 ? 4.055 -1.875 -15.975 1.00 96.88 103 ASN A O 1
ATOM 835 N N . ASP A 1 104 ? 5.780 -2.276 -17.346 1.00 97.12 104 ASP A N 1
ATOM 836 C CA . ASP A 1 104 ? 4.971 -2.841 -18.429 1.00 97.12 104 ASP A CA 1
ATOM 837 C C . ASP A 1 104 ? 4.588 -4.310 -18.197 1.00 97.12 104 ASP A C 1
ATOM 839 O O . ASP A 1 104 ? 3.559 -4.773 -18.699 1.00 97.12 104 ASP A O 1
ATOM 843 N N . HIS A 1 105 ? 5.378 -5.047 -17.410 1.00 97.81 105 HIS A N 1
ATOM 844 C CA . HIS A 1 105 ? 5.274 -6.505 -17.300 1.00 97.81 105 HIS A CA 1
ATOM 845 C C . HIS A 1 105 ? 4.896 -7.047 -15.917 1.00 97.81 105 HIS A C 1
ATOM 847 O O . HIS A 1 105 ? 4.560 -8.227 -15.817 1.00 97.81 105 HIS A O 1
ATOM 853 N N . LEU A 1 106 ? 4.906 -6.233 -14.861 1.00 97.88 106 LEU A N 1
ATOM 854 C CA . LEU A 1 106 ? 4.596 -6.639 -13.489 1.00 97.88 106 LEU A CA 1
ATOM 855 C C . LEU A 1 106 ? 3.365 -5.901 -12.960 1.00 97.88 106 LEU A C 1
ATOM 857 O O . LEU A 1 106 ? 3.206 -4.696 -13.147 1.00 97.88 106 LEU A O 1
ATOM 861 N N . ARG A 1 107 ? 2.495 -6.622 -12.256 1.00 98.12 107 ARG A N 1
ATOM 862 C CA . ARG A 1 107 ? 1.396 -6.052 -11.477 1.00 98.12 107 ARG A CA 1
ATOM 863 C C . ARG A 1 107 ? 1.405 -6.597 -10.057 1.00 98.12 107 ARG A C 1
ATOM 865 O O . ARG A 1 107 ? 1.637 -7.785 -9.837 1.00 98.12 107 ARG 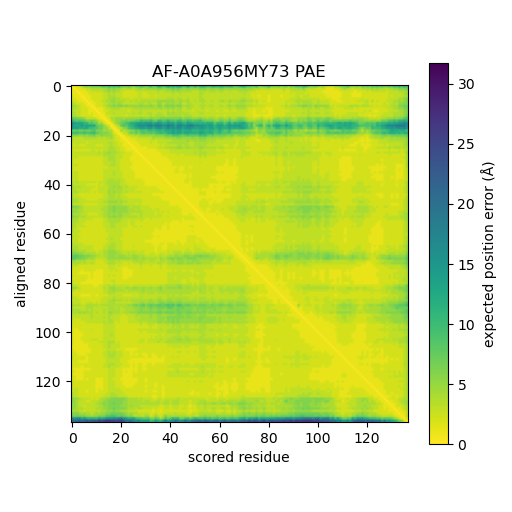A O 1
ATOM 872 N N . ILE A 1 108 ? 1.125 -5.722 -9.101 1.00 98.06 108 ILE A N 1
ATOM 873 C CA . ILE A 1 108 ? 1.078 -6.037 -7.675 1.00 98.06 108 ILE A CA 1
ATOM 874 C C . ILE A 1 108 ? -0.377 -5.911 -7.227 1.00 98.06 108 ILE A C 1
ATOM 876 O O . ILE A 1 108 ? -0.987 -4.856 -7.394 1.00 98.06 108 ILE A O 1
ATOM 880 N N . LEU A 1 109 ? -0.955 -6.981 -6.682 1.00 97.31 109 LEU A N 1
ATOM 881 C CA . LEU A 1 109 ? -2.292 -6.912 -6.086 1.00 97.31 109 LEU A CA 1
ATOM 882 C C . LEU A 1 109 ? -2.266 -6.056 -4.817 1.00 97.31 109 LEU A C 1
ATOM 884 O O . LEU A 1 109 ? -1.270 -6.023 -4.101 1.00 97.31 109 LEU A O 1
ATOM 888 N N . SER A 1 110 ? -3.364 -5.376 -4.505 1.00 97.19 110 SER A N 1
ATOM 889 C CA . SER A 1 110 ? -3.444 -4.486 -3.352 1.00 97.19 110 SER A CA 1
ATOM 890 C C . SER A 1 110 ? -4.842 -4.453 -2.748 1.00 97.19 110 SER A C 1
ATOM 892 O O . SER A 1 110 ? -5.813 -4.180 -3.444 1.00 97.19 110 SER A O 1
ATOM 894 N N . GLY A 1 111 ? -4.915 -4.630 -1.422 1.00 95.69 111 GLY A N 1
ATOM 895 C CA . GLY A 1 111 ? -6.118 -4.407 -0.607 1.00 95.69 111 GLY A CA 1
ATOM 896 C C . GLY A 1 111 ? -6.826 -3.089 -0.884 1.00 95.69 111 GLY A C 1
ATOM 897 O O . GLY A 1 111 ? -8.042 -3.050 -1.014 1.00 95.69 111 GLY A O 1
ATOM 898 N N . LEU A 1 112 ? -6.036 -2.017 -0.943 1.00 96.81 112 LEU A N 1
ATOM 899 C CA . LEU A 1 112 ? -6.530 -0.648 -1.024 1.00 96.81 112 LEU A CA 1
ATOM 900 C C . LEU A 1 112 ? -6.572 -0.137 -2.463 1.00 96.81 112 LEU A C 1
ATOM 902 O O . LEU A 1 112 ? -7.532 0.508 -2.859 1.00 96.81 112 LEU A O 1
ATOM 906 N N . TYR A 1 113 ? -5.527 -0.431 -3.237 1.00 97.44 113 TYR A N 1
ATOM 907 C CA . TYR A 1 113 ? -5.343 0.100 -4.587 1.00 97.44 113 TYR A CA 1
ATOM 908 C C . TYR A 1 113 ? -5.850 -0.834 -5.691 1.00 97.44 113 TYR A C 1
ATOM 910 O O . TYR A 1 113 ? -5.792 -0.474 -6.863 1.00 97.44 113 TYR A O 1
ATOM 918 N N . GLY A 1 114 ? -6.327 -2.034 -5.347 1.00 96.62 114 GLY A N 1
ATOM 919 C CA . GLY A 1 114 ? -6.747 -3.063 -6.297 1.00 96.62 114 GLY A CA 1
ATOM 920 C C . GLY A 1 114 ? -5.556 -3.681 -7.025 1.00 96.62 114 GLY A C 1
ATOM 921 O O . GLY A 1 114 ? -5.082 -4.758 -6.662 1.00 96.62 114 GLY A O 1
ATOM 922 N N . ILE A 1 115 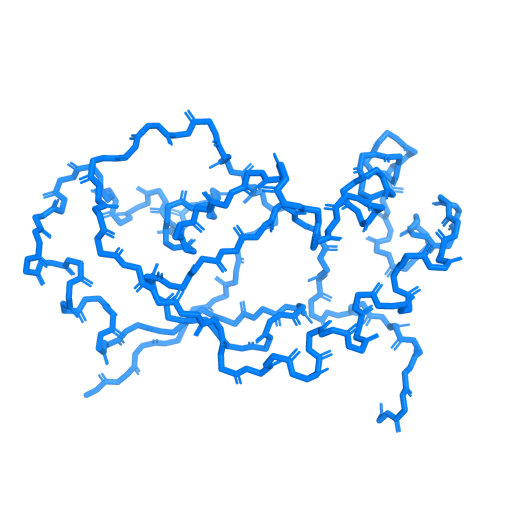? -5.044 -2.982 -8.036 1.00 97.25 115 ILE A N 1
ATOM 923 C CA . ILE A 1 115 ? -3.859 -3.374 -8.799 1.00 97.25 115 ILE A CA 1
ATOM 924 C C . ILE A 1 115 ? -2.907 -2.187 -8.926 1.00 97.25 115 ILE A C 1
ATOM 926 O O . ILE A 1 115 ? -3.330 -1.066 -9.198 1.00 97.25 115 ILE A O 1
ATOM 930 N N . LEU A 1 116 ? -1.619 -2.450 -8.739 1.00 98.31 116 LEU A N 1
ATOM 931 C CA . LEU A 1 116 ? -0.553 -1.463 -8.842 1.00 98.31 116 LEU A CA 1
ATOM 932 C C . LEU A 1 116 ? 0.440 -1.870 -9.925 1.00 98.31 116 LEU A C 1
ATOM 934 O O . LEU A 1 116 ? 0.802 -3.045 -10.054 1.00 98.31 116 LEU A O 1
ATOM 938 N N . SER A 1 117 ? 0.906 -0.882 -10.673 1.00 97.94 117 SER A N 1
ATOM 939 C CA . SER A 1 117 ? 2.121 -0.976 -11.475 1.00 97.94 117 SER A CA 1
ATOM 940 C C . SER A 1 117 ? 3.332 -0.609 -10.605 1.00 97.94 117 SER A C 1
ATOM 942 O O . SER A 1 117 ? 3.193 0.189 -9.673 1.00 97.94 117 SER A O 1
ATOM 944 N N . PRO A 1 118 ? 4.527 -1.153 -10.885 1.00 97.19 118 PRO A N 1
ATOM 945 C CA . PRO A 1 118 ? 5.761 -0.841 -10.168 1.00 97.19 118 PRO A CA 1
ATOM 946 C C . PRO A 1 118 ? 6.031 0.636 -9.888 1.00 97.19 118 PRO A C 1
ATOM 948 O O . PRO A 1 118 ? 6.506 0.947 -8.799 1.00 97.19 118 PRO A O 1
ATOM 951 N N . LEU A 1 119 ? 5.706 1.530 -10.827 1.00 97.31 119 LEU A N 1
ATOM 952 C CA . LEU A 1 119 ? 5.949 2.969 -10.696 1.00 97.31 119 LEU A CA 1
ATOM 953 C C . LEU A 1 119 ? 4.794 3.748 -10.054 1.00 97.31 119 LEU A C 1
ATOM 955 O O . LEU A 1 119 ? 4.927 4.956 -9.852 1.00 97.31 119 LEU A O 1
ATOM 959 N N . ASP A 1 120 ? 3.684 3.091 -9.702 1.00 98.00 120 ASP A N 1
ATOM 960 C CA . ASP A 1 120 ? 2.559 3.767 -9.059 1.00 98.00 120 ASP A CA 1
ATOM 961 C C . ASP A 1 120 ? 2.959 4.282 -7.680 1.00 98.00 120 ASP A C 1
ATOM 963 O O . ASP A 1 120 ? 3.436 3.519 -6.835 1.00 98.00 120 ASP A O 1
ATOM 967 N N . LEU A 1 121 ? 2.731 5.573 -7.442 1.00 97.00 121 LEU A N 1
ATOM 968 C CA . LEU A 1 121 ? 2.931 6.175 -6.132 1.00 97.00 121 LEU A CA 1
ATOM 969 C C . LEU A 1 121 ? 1.858 5.695 -5.160 1.00 97.00 121 LEU A C 1
ATOM 971 O O . LEU A 1 121 ? 0.661 5.884 -5.387 1.00 97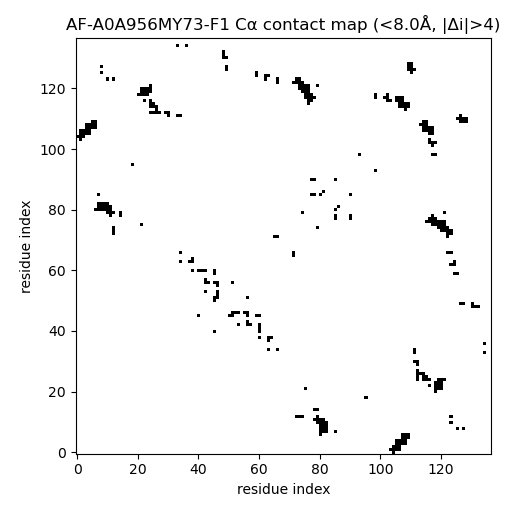.00 121 LEU A O 1
ATOM 975 N N . ILE A 1 122 ? 2.310 5.134 -4.045 1.00 97.25 122 ILE A N 1
ATOM 976 C CA . ILE A 1 122 ? 1.458 4.742 -2.927 1.00 97.25 122 ILE A CA 1
ATOM 977 C C . ILE A 1 122 ? 1.888 5.451 -1.649 1.00 97.25 122 ILE A C 1
ATOM 979 O O . ILE A 1 122 ? 3.024 5.900 -1.522 1.00 97.25 122 ILE A O 1
ATOM 983 N N . GLU A 1 123 ? 0.961 5.547 -0.707 1.00 97.19 123 GLU A N 1
ATOM 984 C CA . GLU A 1 123 ? 1.177 6.023 0.664 1.00 97.19 123 GLU A CA 1
ATOM 985 C C . GLU A 1 123 ? 1.215 4.839 1.640 1.00 97.19 123 GLU A C 1
ATOM 987 O O . GLU A 1 123 ? 0.694 3.772 1.305 1.00 97.19 123 GLU A O 1
ATOM 992 N N . PRO A 1 124 ? 1.798 4.977 2.845 1.00 96.75 124 PRO A N 1
ATOM 993 C CA . PRO A 1 124 ? 1.847 3.891 3.818 1.00 96.75 124 PRO A CA 1
ATOM 994 C C . PRO A 1 124 ? 0.448 3.476 4.272 1.00 96.75 124 PRO A C 1
ATOM 996 O O . PRO A 1 124 ? -0.320 4.277 4.798 1.00 96.75 124 PRO A O 1
ATOM 999 N N . TYR A 1 125 ? 0.137 2.189 4.139 1.00 96.69 125 TYR A N 1
ATOM 1000 C CA . TYR A 1 125 ? -1.131 1.616 4.584 1.00 96.69 125 TYR A CA 1
ATOM 1001 C C . TYR A 1 125 ? -0.946 0.155 5.007 1.00 96.69 125 TYR A C 1
ATOM 1003 O O . TYR A 1 125 ? 0.087 -0.468 4.769 1.00 96.69 125 TYR A O 1
ATOM 1011 N N . ARG A 1 126 ? -1.978 -0.420 5.619 1.00 96.06 126 ARG A N 1
ATOM 1012 C CA . ARG A 1 126 ? -2.168 -1.870 5.670 1.00 96.06 126 ARG A CA 1
ATOM 1013 C C . ARG A 1 126 ? -3.627 -2.142 5.375 1.00 96.06 126 ARG A C 1
ATOM 1015 O O . ARG A 1 126 ? -4.489 -1.587 6.034 1.00 96.06 126 ARG A O 1
ATOM 1022 N N . LEU A 1 127 ? -3.908 -2.962 4.380 1.00 95.81 127 LEU A N 1
ATOM 1023 C CA . LEU A 1 127 ? -5.235 -3.519 4.160 1.00 95.81 127 LEU A CA 1
ATOM 1024 C C . LEU A 1 127 ? -5.010 -4.859 3.476 1.00 95.81 127 LEU A C 1
ATOM 1026 O O . LEU A 1 127 ? -4.566 -4.915 2.330 1.00 95.81 127 LEU A O 1
ATOM 1030 N N . GLU A 1 128 ? -5.192 -5.942 4.221 1.00 92.00 128 GLU A N 1
ATOM 1031 C CA . GLU A 1 128 ? -5.001 -7.286 3.683 1.00 92.00 128 GLU A CA 1
ATOM 1032 C C . GLU A 1 128 ? -6.191 -7.661 2.799 1.00 92.00 128 GLU A C 1
ATOM 1034 O O . GLU A 1 128 ? -7.328 -7.340 3.122 1.00 92.00 128 GLU A O 1
ATOM 1039 N N . MET A 1 129 ? -5.959 -8.403 1.714 1.00 90.94 129 MET A N 1
ATOM 1040 C CA . MET A 1 129 ? -7.031 -8.754 0.767 1.00 90.94 129 MET A CA 1
ATOM 1041 C C . MET A 1 129 ? -8.148 -9.620 1.373 1.00 90.94 129 MET A C 1
ATOM 1043 O O . MET A 1 129 ? -9.243 -9.683 0.831 1.00 90.94 129 MET A O 1
AT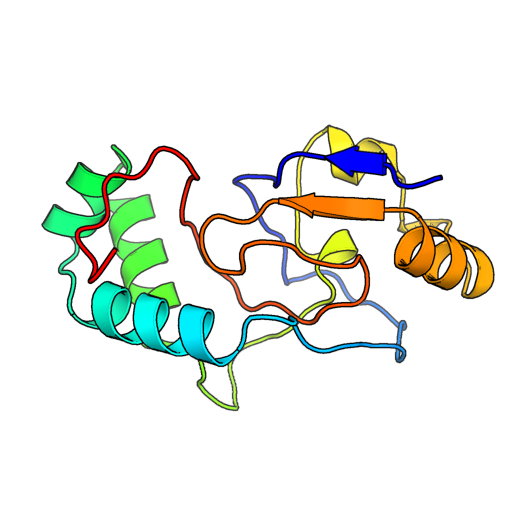OM 1047 N N . LYS A 1 130 ? -7.883 -10.280 2.507 1.00 91.44 130 LYS A N 1
ATOM 1048 C CA . LYS A 1 130 ? -8.868 -11.069 3.266 1.00 91.44 130 LYS A CA 1
ATOM 1049 C C . LYS A 1 130 ? -9.662 -10.252 4.296 1.00 91.44 130 LYS A C 1
ATOM 1051 O O . LYS A 1 130 ? -10.515 -10.823 4.975 1.00 91.44 130 LYS A O 1
ATOM 1056 N N . ALA A 1 131 ? -9.339 -8.970 4.480 1.00 93.62 131 ALA A N 1
ATOM 1057 C CA . ALA A 1 131 ? -10.025 -8.110 5.435 1.00 93.62 131 ALA A CA 1
ATOM 1058 C C . ALA A 1 131 ? -11.485 -7.924 5.002 1.00 93.62 131 ALA A C 1
ATOM 1060 O O . ALA A 1 131 ? -11.764 -7.534 3.871 1.00 93.62 1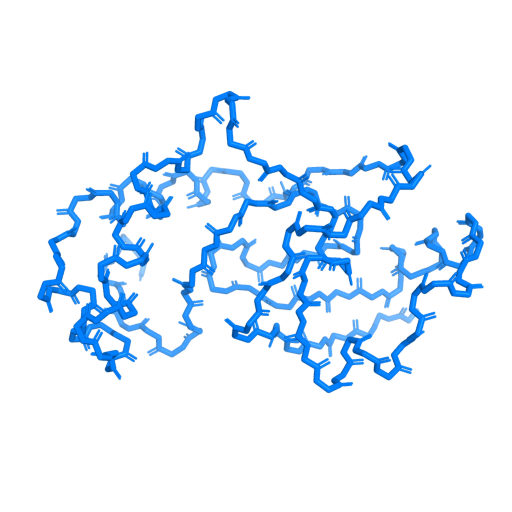31 ALA A O 1
ATOM 1061 N N . LYS A 1 132 ? -12.424 -8.206 5.908 1.00 93.75 132 LYS A N 1
ATOM 1062 C CA . LYS A 1 132 ? -13.863 -8.069 5.650 1.00 93.75 132 LYS A CA 1
ATOM 1063 C C . LYS A 1 132 ? -14.317 -6.638 5.930 1.00 93.75 132 LYS A C 1
ATOM 1065 O O . LYS A 1 132 ? -15.046 -6.396 6.886 1.00 93.75 132 LYS A O 1
ATOM 1070 N N . LEU A 1 133 ? -13.813 -5.695 5.139 1.00 95.88 133 LEU A N 1
ATOM 1071 C CA . LEU A 1 133 ? -14.209 -4.294 5.233 1.00 95.88 133 LEU A CA 1
ATOM 1072 C C . LEU A 1 133 ? -15.592 -4.130 4.598 1.00 95.88 133 LEU A C 1
ATOM 1074 O O . LEU A 1 133 ? -15.732 -4.308 3.388 1.00 95.88 133 LEU A O 1
ATOM 1078 N N . GLU A 1 134 ? -16.600 -3.801 5.402 1.00 94.12 134 GLU A N 1
ATOM 1079 C CA . GLU A 1 134 ? -17.933 -3.488 4.885 1.00 94.12 134 GLU A CA 1
ATOM 1080 C C . GLU A 1 134 ? -17.861 -2.266 3.966 1.00 94.12 134 GLU A C 1
ATOM 1082 O O . GLU A 1 134 ? -17.341 -1.214 4.335 1.00 94.12 134 GLU A O 1
ATOM 1087 N N . ASN A 1 135 ? -18.348 -2.421 2.739 1.00 92.12 135 ASN A N 1
ATOM 1088 C CA . ASN A 1 135 ? -18.356 -1.382 1.720 1.00 92.12 135 ASN A CA 1
ATOM 1089 C C . ASN A 1 135 ? -19.532 -1.630 0.753 1.00 92.12 135 ASN A C 1
ATOM 1091 O O . ASN A 1 135 ? -20.266 -2.604 0.901 1.00 92.12 135 ASN A O 1
ATOM 1095 N N . LYS A 1 136 ? -19.770 -0.719 -0.197 1.00 79.62 136 LYS A N 1
ATOM 1096 C CA . LYS A 1 136 ? -20.945 -0.747 -1.089 1.00 79.62 136 LYS A CA 1
ATOM 1097 C C . LYS A 1 136 ? -20.984 -1.914 -2.095 1.00 79.62 136 LYS A C 1
ATOM 1099 O O . LYS A 1 136 ? -21.981 -1.996 -2.810 1.00 79.62 136 LYS A O 1
ATOM 1104 N N . ASN A 1 137 ? -19.975 -2.790 -2.136 1.00 54.75 137 ASN A N 1
ATOM 1105 C CA . ASN A 1 137 ? -19.900 -3.947 -3.035 1.00 54.75 137 ASN A CA 1
ATOM 1106 C C . ASN A 1 137 ? -19.767 -5.278 -2.286 1.00 54.75 137 ASN A C 1
ATOM 1108 O O . ASN A 1 137 ? -18.869 -5.395 -1.421 1.00 54.75 137 ASN A O 1
#

Nearest PDB structures (foldseek):
  5caj-assembly2_B  TM=9.480E-01  e=2.527E-16  Escherichia coli K-12
  7dwm-assembly1_A  TM=5.108E-01  e=2.350E+00  Hapunavirus VP882
  6kju-assembly1_B  TM=3.581E-01  e=1.925E+00  Vibrio cholerae
  6cuu-assembly1_F  TM=2.079E-01  e=1.576E+00  Thermus thermophilus HB27

Radius of gyration: 15.0 Å; Cα contacts (8 Å, |Δi|>4): 192; chains: 1; bounding box: 42×28×41 Å